Protein AF-A0A6I5C0P7-F1 (afdb_monomer_lite)

pLDDT: mean 91.92, std 10.4, range [47.66, 98.56]

Structure (mmCIF, N/CA/C/O backbone):
data_AF-A0A6I5C0P7-F1
#
_entry.id   AF-A0A6I5C0P7-F1
#
loop_
_atom_site.group_PDB
_atom_site.id
_atom_site.type_symbol
_atom_site.label_atom_id
_atom_site.label_alt_id
_atom_site.label_comp_id
_atom_site.label_asym_id
_atom_site.label_entity_id
_atom_site.label_seq_id
_atom_site.pdbx_PDB_ins_code
_atom_site.Cartn_x
_atom_site.Cartn_y
_atom_site.Cartn_z
_atom_site.occupancy
_atom_site.B_iso_or_equiv
_atom_site.auth_seq_id
_atom_site.auth_comp_id
_atom_site.auth_asym_id
_atom_site.auth_atom_id
_atom_site.pdbx_PDB_model_num
ATOM 1 N N . ALA A 1 1 ? 3.425 9.477 8.895 1.00 76.00 1 ALA A N 1
ATOM 2 C CA . ALA A 1 1 ? 2.881 8.515 9.868 1.00 76.00 1 ALA A CA 1
ATOM 3 C C . ALA A 1 1 ? 3.908 7.416 10.156 1.00 76.00 1 ALA A C 1
ATOM 5 O O . ALA A 1 1 ? 4.783 7.209 9.321 1.00 76.00 1 ALA A O 1
ATOM 6 N N . SER A 1 2 ? 3.847 6.725 11.288 1.00 91.31 2 SER A N 1
ATOM 7 C CA . SER A 1 2 ? 4.460 5.398 11.459 1.00 91.31 2 SER A CA 1
ATOM 8 C C . SER A 1 2 ? 3.627 4.328 10.733 1.00 91.31 2 SER A C 1
ATOM 10 O O . SER A 1 2 ? 2.540 4.616 10.224 1.00 91.31 2 SER A O 1
ATOM 12 N N . LEU A 1 3 ? 4.109 3.082 10.667 1.00 93.00 3 LEU A N 1
ATOM 13 C CA . LEU A 1 3 ? 3.315 1.972 10.116 1.00 93.00 3 LEU A CA 1
ATOM 14 C C . LEU A 1 3 ? 2.077 1.674 10.975 1.00 93.00 3 LEU A C 1
ATOM 16 O O . LEU A 1 3 ? 1.027 1.343 10.436 1.00 93.00 3 LEU A O 1
ATOM 20 N N . GLN A 1 4 ? 2.186 1.836 12.292 1.00 94.69 4 GLN A N 1
ATOM 21 C CA . GLN A 1 4 ? 1.091 1.645 13.242 1.00 94.69 4 GLN A CA 1
ATOM 22 C C . GLN A 1 4 ? 0.033 2.742 13.094 1.00 94.69 4 GLN A C 1
ATOM 24 O O . GLN A 1 4 ? -1.159 2.453 13.051 1.00 94.69 4 GLN A O 1
ATOM 29 N N . GLU A 1 5 ? 0.464 3.995 12.943 1.00 95.56 5 GLU A N 1
ATOM 30 C CA . GLU A 1 5 ? -0.444 5.106 12.646 1.00 95.56 5 GLU A CA 1
ATOM 31 C C . GLU A 1 5 ? -1.138 4.905 11.295 1.00 95.56 5 GLU A C 1
ATOM 33 O O . GLU A 1 5 ? -2.338 5.134 11.182 1.00 95.56 5 GLU A O 1
ATOM 38 N N . ALA A 1 6 ? -0.414 4.427 10.275 1.00 95.75 6 ALA A N 1
ATOM 39 C CA . ALA A 1 6 ? -1.030 4.073 9.003 1.00 95.75 6 ALA A CA 1
ATOM 40 C C . ALA A 1 6 ? -2.090 2.980 9.188 1.00 95.75 6 ALA A C 1
ATOM 42 O O . ALA A 1 6 ? -3.214 3.163 8.733 1.00 95.75 6 ALA A O 1
ATOM 43 N N . ALA A 1 7 ? -1.763 1.893 9.894 1.00 96.88 7 ALA A N 1
ATOM 44 C CA . ALA A 1 7 ? -2.685 0.794 10.177 1.00 96.88 7 ALA A CA 1
ATOM 45 C C . ALA A 1 7 ? -3.983 1.271 10.851 1.00 96.88 7 ALA A C 1
ATOM 47 O O . ALA A 1 7 ? -5.063 0.847 10.447 1.00 96.88 7 ALA A O 1
ATOM 48 N N . ALA A 1 8 ? -3.890 2.207 11.800 1.00 97.50 8 ALA A N 1
ATOM 49 C CA . ALA A 1 8 ? -5.050 2.776 12.487 1.00 97.50 8 ALA A CA 1
ATOM 50 C C . ALA A 1 8 ? -5.981 3.589 11.564 1.00 97.50 8 ALA A C 1
ATOM 52 O O . ALA A 1 8 ? -7.189 3.627 11.791 1.00 97.50 8 ALA A O 1
ATOM 53 N N . LEU A 1 9 ? -5.446 4.224 10.515 1.00 97.44 9 LEU A N 1
ATOM 54 C CA . LEU A 1 9 ? -6.231 5.031 9.571 1.00 97.44 9 LEU A CA 1
ATOM 55 C C . LEU A 1 9 ? -6.959 4.183 8.518 1.00 97.44 9 LEU A C 1
ATOM 57 O O . LEU A 1 9 ? -8.025 4.574 8.044 1.00 97.44 9 LEU A O 1
ATOM 61 N N . LEU A 1 10 ? -6.394 3.034 8.131 1.00 97.69 10 LEU A N 1
ATOM 62 C CA . LEU A 1 10 ? -6.866 2.255 6.978 1.00 97.69 10 LEU A CA 1
ATOM 63 C C . LEU A 1 10 ? -8.353 1.865 7.019 1.00 97.69 10 LEU A C 1
ATOM 65 O O . LEU A 1 10 ? -8.998 2.020 5.980 1.00 97.69 10 LEU A O 1
ATOM 69 N N . PRO A 1 11 ? -8.938 1.422 8.154 1.00 97.12 11 PRO A N 1
ATOM 70 C CA . PRO A 1 11 ? -10.350 1.034 8.191 1.00 97.12 11 PRO A CA 1
ATOM 71 C C . PRO A 1 11 ? -11.327 2.153 7.809 1.00 97.12 11 PRO A C 1
ATOM 73 O O . PRO A 1 11 ? -12.424 1.860 7.337 1.00 97.12 11 PRO A O 1
ATOM 76 N N . ALA A 1 12 ? -10.937 3.419 7.995 1.00 97.62 12 ALA A N 1
ATOM 77 C CA . ALA A 1 12 ? -11.732 4.583 7.605 1.00 97.62 12 ALA A CA 1
ATOM 78 C C . ALA A 1 12 ? -11.505 5.013 6.143 1.00 97.62 12 ALA A C 1
ATOM 80 O O . ALA A 1 12 ? -12.316 5.755 5.597 1.00 97.62 12 ALA A O 1
ATOM 81 N N . LEU A 1 13 ? -10.415 4.566 5.509 1.00 97.25 13 LEU A N 1
ATOM 82 C CA . LEU A 1 13 ? -10.021 4.989 4.161 1.00 97.25 13 LEU A CA 1
ATOM 83 C C . LEU A 1 13 ? -10.474 4.023 3.064 1.00 97.25 13 LEU A C 1
ATOM 85 O O . LEU A 1 13 ? -10.619 4.437 1.919 1.00 97.25 13 LEU A O 1
ATOM 89 N N . GLY A 1 14 ? -10.686 2.746 3.384 1.00 96.88 14 GLY A N 1
ATOM 90 C CA . GLY A 1 14 ? -11.119 1.768 2.393 1.00 96.88 14 GLY A CA 1
ATOM 91 C C . GLY A 1 14 ? -10.996 0.326 2.861 1.00 96.88 14 GLY A C 1
ATOM 92 O O . GLY A 1 14 ? -10.751 0.045 4.033 1.00 96.88 14 GLY A O 1
ATOM 93 N N . ARG A 1 15 ? -11.183 -0.612 1.929 1.00 98.06 15 ARG A N 1
ATOM 94 C CA . ARG A 1 15 ? -11.115 -2.059 2.185 1.00 98.06 15 ARG A CA 1
ATOM 95 C C . ARG A 1 15 ? -9.960 -2.738 1.459 1.00 98.06 15 ARG A C 1
ATOM 97 O O . ARG A 1 15 ? -9.555 -3.821 1.877 1.00 98.06 15 ARG A O 1
ATOM 104 N N . ARG A 1 16 ? -9.441 -2.134 0.388 1.00 98.50 16 ARG A N 1
ATOM 105 C CA . ARG A 1 16 ? -8.422 -2.705 -0.502 1.00 98.50 16 ARG A CA 1
ATOM 106 C C . ARG A 1 16 ? -7.189 -1.811 -0.515 1.00 98.50 16 ARG A C 1
ATOM 108 O O . ARG A 1 16 ? -7.170 -0.749 -1.134 1.00 98.50 16 ARG A O 1
ATOM 115 N N . VAL A 1 17 ? -6.162 -2.246 0.199 1.00 98.44 17 VAL A N 1
ATOM 116 C CA . VAL A 1 17 ? -4.978 -1.449 0.522 1.00 98.44 17 VAL A CA 1
ATOM 117 C C . VAL A 1 17 ? -3.820 -1.862 -0.373 1.00 98.44 17 VAL A C 1
ATOM 119 O O . VAL A 1 17 ? -3.492 -3.043 -0.440 1.00 98.44 17 VAL A O 1
ATOM 122 N N . PHE A 1 18 ? -3.152 -0.909 -1.018 1.00 97.94 18 PHE A N 1
ATOM 123 C CA . PHE A 1 18 ? -1.902 -1.169 -1.730 1.00 97.94 18 PHE A CA 1
ATOM 124 C C . PHE A 1 18 ? -0.697 -0.739 -0.893 1.00 97.94 18 PHE A C 1
ATOM 126 O O . PHE A 1 18 ? -0.454 0.454 -0.708 1.00 97.94 18 PHE A O 1
ATOM 133 N N . LEU A 1 19 ? 0.074 -1.708 -0.398 1.00 96.06 19 LEU A N 1
ATOM 134 C CA . LEU A 1 19 ? 1.306 -1.477 0.352 1.00 96.06 19 LEU A CA 1
ATOM 135 C C . LEU A 1 19 ? 2.505 -1.486 -0.598 1.00 96.06 19 LEU A C 1
ATOM 137 O O . LEU A 1 19 ? 2.891 -2.523 -1.141 1.00 96.06 19 LEU A O 1
ATOM 141 N N . THR A 1 20 ? 3.150 -0.330 -0.748 1.00 93.31 20 THR A N 1
ATOM 142 C CA . THR A 1 20 ? 4.398 -0.185 -1.517 1.00 93.31 20 THR A CA 1
ATOM 143 C C . THR A 1 20 ? 5.611 -0.007 -0.604 1.00 93.31 20 THR A C 1
ATOM 145 O O . THR A 1 20 ? 6.603 0.614 -0.985 1.00 93.31 20 THR A O 1
ATOM 148 N N . THR A 1 21 ? 5.519 -0.485 0.637 1.00 87.50 21 THR A N 1
ATOM 149 C CA . THR A 1 21 ? 6.542 -0.334 1.682 1.00 87.50 21 THR A CA 1
ATOM 150 C C . THR A 1 21 ? 7.614 -1.434 1.651 1.00 87.50 21 THR A C 1
ATOM 152 O O . THR A 1 21 ? 8.577 -1.357 2.425 1.00 87.50 21 THR A O 1
ATOM 155 N N . GLY A 1 22 ? 7.470 -2.421 0.754 1.00 84.88 22 GLY A N 1
ATOM 156 C CA . GLY A 1 22 ? 8.295 -3.630 0.662 1.00 84.88 22 GLY A CA 1
ATOM 157 C C . GLY A 1 22 ? 7.907 -4.699 1.692 1.00 84.88 22 GLY A C 1
ATOM 158 O O . GLY A 1 22 ? 6.910 -4.551 2.395 1.00 84.88 22 GLY A O 1
ATOM 159 N N . ARG A 1 23 ? 8.725 -5.755 1.810 1.00 84.12 23 ARG A N 1
ATOM 160 C CA . ARG A 1 23 ? 8.491 -6.894 2.726 1.00 84.12 23 ARG A CA 1
ATOM 161 C C . ARG A 1 23 ? 8.483 -6.554 4.220 1.00 84.12 23 ARG A C 1
ATOM 163 O O . ARG A 1 23 ? 7.903 -7.285 5.011 1.00 84.12 23 ARG A O 1
ATOM 170 N N . LEU A 1 24 ? 9.164 -5.483 4.629 1.00 86.06 24 LEU A N 1
ATOM 171 C CA . LEU A 1 24 ? 9.347 -5.162 6.046 1.00 86.06 24 LEU A CA 1
ATOM 172 C C . LEU A 1 24 ? 8.158 -4.384 6.611 1.00 86.06 24 LEU A C 1
ATOM 174 O O . LEU A 1 24 ? 7.693 -3.421 5.997 1.00 86.06 24 LEU A O 1
ATOM 178 N N . GLY A 1 25 ? 7.761 -4.741 7.835 1.00 88.69 25 GLY A N 1
ATOM 179 C CA . GLY A 1 25 ? 6.754 -4.014 8.608 1.00 88.69 25 GLY A CA 1
ATOM 180 C C . GLY A 1 25 ? 5.308 -4.456 8.373 1.00 88.69 25 GLY A C 1
ATOM 181 O O . GLY A 1 25 ? 4.397 -3.800 8.871 1.00 88.69 25 GLY A O 1
ATOM 182 N N . LEU A 1 26 ? 5.082 -5.567 7.660 1.00 94.69 26 LEU A N 1
ATOM 183 C CA . LEU A 1 26 ? 3.737 -6.110 7.427 1.00 94.69 26 LEU A CA 1
ATOM 184 C C . LEU A 1 26 ? 3.026 -6.551 8.713 1.00 94.69 26 LEU A C 1
ATOM 186 O O . LEU A 1 26 ? 1.801 -6.490 8.779 1.00 94.69 26 LEU A O 1
ATOM 190 N N . ALA A 1 27 ? 3.790 -6.892 9.754 1.00 96.00 27 ALA A N 1
ATOM 191 C CA . ALA A 1 27 ? 3.285 -7.199 11.090 1.00 96.00 27 ALA A CA 1
ATOM 192 C C . ALA A 1 27 ? 2.351 -6.107 11.641 1.00 96.00 27 ALA A C 1
ATOM 194 O O . ALA A 1 27 ? 1.365 -6.413 12.308 1.00 96.00 27 ALA A O 1
ATOM 195 N N . ALA A 1 28 ? 2.611 -4.835 11.311 1.00 96.38 28 ALA A N 1
ATOM 196 C CA . ALA A 1 28 ? 1.780 -3.712 11.741 1.00 96.38 28 ALA A CA 1
ATOM 197 C C . ALA A 1 28 ? 0.347 -3.776 11.190 1.00 96.38 28 ALA A C 1
ATOM 199 O O . ALA A 1 28 ? -0.542 -3.159 11.762 1.00 96.38 28 ALA A O 1
ATOM 200 N N . PHE A 1 29 ? 0.111 -4.526 10.113 1.00 97.06 29 PHE A N 1
ATOM 201 C CA . PHE A 1 29 ? -1.196 -4.673 9.472 1.00 97.06 29 PHE A CA 1
ATOM 202 C C . PHE A 1 29 ? -1.820 -6.055 9.706 1.00 97.06 29 PHE A C 1
ATOM 204 O O . PHE A 1 29 ? -2.956 -6.282 9.301 1.00 97.06 29 PHE A O 1
ATOM 211 N N . ALA A 1 30 ? -1.101 -6.983 10.351 1.00 96.94 30 ALA A N 1
ATOM 212 C CA . ALA A 1 30 ? -1.504 -8.386 10.463 1.00 96.94 30 ALA A CA 1
ATOM 213 C C . ALA A 1 30 ? -2.830 -8.600 11.215 1.00 96.94 30 ALA A C 1
ATOM 215 O O . ALA A 1 30 ? -3.513 -9.581 10.968 1.00 96.94 30 ALA A O 1
ATOM 216 N N . HIS A 1 31 ? -3.202 -7.663 12.089 1.00 97.31 31 HIS A N 1
ATOM 217 C CA . HIS A 1 31 ? -4.434 -7.692 12.881 1.00 97.31 31 HIS A CA 1
ATOM 218 C C . HIS A 1 31 ? -5.665 -7.115 12.149 1.00 97.31 31 HIS A C 1
ATOM 220 O O . HIS A 1 31 ? -6.751 -7.050 12.720 1.00 97.31 31 HIS A O 1
ATOM 226 N N . LEU A 1 32 ? -5.514 -6.630 10.910 1.00 97.69 32 LEU A N 1
ATOM 227 C CA . LEU A 1 32 ? -6.577 -5.961 10.151 1.00 97.69 32 LEU A CA 1
ATOM 228 C C . LEU A 1 32 ? -7.342 -6.948 9.253 1.00 97.69 32 LEU A C 1
ATOM 230 O O . LEU A 1 32 ? -7.376 -6.798 8.031 1.00 97.69 32 LEU A O 1
ATOM 234 N N . ASP A 1 33 ? -8.003 -7.935 9.858 1.00 96.25 33 ASP A N 1
ATOM 235 C CA . ASP A 1 33 ? -8.675 -9.046 9.149 1.00 96.25 33 ASP A CA 1
ATOM 236 C C . ASP A 1 33 ? -9.834 -8.609 8.231 1.00 96.25 33 ASP A C 1
ATOM 238 O O . ASP A 1 33 ? -10.223 -9.304 7.285 1.00 96.25 33 ASP A O 1
ATOM 242 N N . GLY A 1 34 ? -10.392 -7.422 8.487 1.00 96.75 34 GLY A N 1
ATOM 243 C CA . GLY A 1 34 ? -11.454 -6.818 7.682 1.00 96.75 34 GLY A CA 1
ATOM 244 C C . GLY A 1 34 ? -10.979 -6.157 6.383 1.00 96.75 34 GLY A C 1
ATOM 245 O O . GLY A 1 34 ? -11.824 -5.685 5.614 1.00 96.75 34 GLY A O 1
ATOM 246 N N . LEU A 1 35 ? -9.666 -6.093 6.147 1.00 98.44 35 LEU A N 1
ATOM 247 C CA . LEU A 1 35 ? -9.054 -5.462 4.979 1.00 98.44 35 LEU A CA 1
ATOM 248 C C . LEU A 1 35 ? -8.374 -6.504 4.088 1.00 98.44 35 LEU A C 1
ATOM 250 O O . LEU A 1 35 ? -7.983 -7.579 4.536 1.00 98.44 35 LEU A O 1
ATOM 254 N N . TRP A 1 36 ? -8.241 -6.178 2.807 1.00 98.56 36 TRP A N 1
ATOM 255 C CA . TRP A 1 36 ? -7.460 -6.948 1.847 1.00 98.56 36 TRP A CA 1
ATOM 256 C C . TRP A 1 36 ? -6.264 -6.123 1.376 1.00 98.56 36 TRP A C 1
ATOM 258 O O . TRP A 1 36 ? -6.405 -4.929 1.100 1.00 98.56 36 TRP A O 1
ATOM 268 N N . PHE A 1 37 ? -5.103 -6.759 1.254 1.00 98.50 37 PHE A N 1
ATOM 269 C CA . PHE A 1 37 ? -3.845 -6.084 0.955 1.00 98.50 37 PHE A CA 1
ATOM 270 C C . PHE A 1 37 ? -3.234 -6.574 -0.357 1.00 98.50 37 PHE A C 1
ATOM 272 O O . PHE A 1 37 ? -3.011 -7.763 -0.547 1.00 98.50 37 PHE A O 1
ATOM 279 N N . LEU A 1 38 ? -2.877 -5.648 -1.239 1.00 98.19 38 LEU A N 1
ATOM 280 C CA . LEU A 1 38 ? -1.898 -5.896 -2.288 1.00 98.19 38 LEU A CA 1
ATOM 281 C C . LEU A 1 38 ? -0.533 -5.469 -1.755 1.00 98.19 38 LEU A C 1
ATOM 283 O O . LEU A 1 38 ? -0.328 -4.294 -1.449 1.00 98.19 38 LEU A O 1
ATOM 287 N N . VAL A 1 39 ? 0.406 -6.399 -1.646 1.00 97.25 39 VAL A N 1
ATOM 288 C CA . VAL A 1 39 ? 1.760 -6.120 -1.159 1.00 97.25 39 VAL A CA 1
ATOM 289 C C . VAL A 1 39 ? 2.722 -6.194 -2.325 1.00 97.25 39 VAL A C 1
ATOM 291 O O . VAL A 1 39 ? 2.958 -7.272 -2.862 1.00 97.25 39 VAL A O 1
ATOM 294 N N . ARG A 1 40 ? 3.324 -5.065 -2.703 1.00 95.62 40 ARG A N 1
ATOM 295 C CA . ARG A 1 40 ? 4.434 -5.084 -3.659 1.00 95.62 40 ARG A CA 1
ATOM 296 C C . ARG A 1 40 ? 5.760 -5.200 -2.927 1.00 95.62 40 ARG A C 1
ATOM 298 O O . ARG A 1 40 ? 6.103 -4.344 -2.106 1.00 95.62 40 ARG A O 1
ATOM 305 N N . SER A 1 41 ? 6.518 -6.234 -3.263 1.00 93.62 41 SER A N 1
ATOM 306 C CA . SER A 1 41 ? 7.825 -6.507 -2.678 1.00 93.62 41 SER A CA 1
ATOM 307 C C . SER A 1 41 ? 8.772 -7.110 -3.710 1.00 93.62 41 SER A C 1
ATOM 309 O O . SER A 1 41 ? 8.335 -7.704 -4.682 1.00 93.62 41 SER A O 1
ATOM 311 N N . VAL A 1 42 ? 10.076 -6.961 -3.492 1.00 91.94 42 VAL A N 1
ATOM 312 C CA . VAL A 1 42 ? 11.103 -7.600 -4.327 1.00 91.94 42 VAL A CA 1
ATOM 313 C C . VAL A 1 42 ? 11.249 -9.079 -3.967 1.00 91.94 42 VAL A C 1
ATOM 315 O O . VAL A 1 42 ? 11.334 -9.919 -4.854 1.00 91.94 42 VAL A O 1
ATOM 318 N N . ASP A 1 43 ? 11.230 -9.380 -2.668 1.00 92.44 43 ASP A N 1
ATOM 319 C CA . ASP A 1 43 ? 11.294 -10.739 -2.125 1.00 92.44 43 ASP A 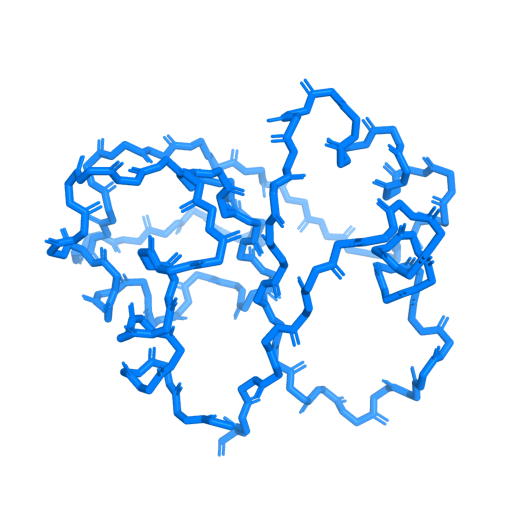CA 1
ATOM 320 C C . ASP A 1 43 ? 9.984 -11.061 -1.402 1.00 92.44 43 ASP A C 1
ATOM 322 O O . ASP A 1 43 ? 9.306 -10.149 -0.904 1.00 92.44 43 ASP A O 1
ATOM 326 N N . ALA A 1 44 ? 9.647 -12.348 -1.312 1.00 92.81 44 ALA A N 1
ATOM 327 C CA . ALA A 1 44 ? 8.473 -12.799 -0.575 1.00 92.81 44 ALA A CA 1
ATOM 328 C C . ALA A 1 44 ? 8.549 -12.344 0.898 1.00 92.81 44 ALA A C 1
ATOM 330 O O . ALA A 1 44 ? 9.616 -12.428 1.511 1.00 92.81 44 ALA A O 1
ATOM 331 N N . PRO A 1 45 ? 7.454 -11.814 1.470 1.00 93.88 45 PRO A N 1
ATOM 332 C CA . PRO A 1 45 ? 7.423 -11.469 2.881 1.00 93.88 45 PRO A CA 1
ATOM 333 C C . PRO A 1 45 ? 7.317 -12.710 3.766 1.00 93.88 45 PRO A C 1
ATOM 335 O O . PRO A 1 45 ? 6.697 -13.705 3.395 1.00 93.88 45 PRO A O 1
ATOM 338 N N . GLU A 1 46 ? 7.852 -12.599 4.975 1.00 93.00 46 GLU A N 1
ATOM 339 C CA . GLU A 1 46 ? 7.702 -13.602 6.026 1.00 93.00 46 GLU A CA 1
ATOM 340 C C . GLU A 1 46 ? 6.624 -13.170 7.032 1.00 93.00 46 GLU A C 1
ATOM 342 O O . GLU A 1 46 ? 6.403 -11.966 7.220 1.00 93.00 46 GLU A O 1
ATOM 347 N N . PRO A 1 47 ? 5.918 -14.124 7.664 1.00 93.06 47 PRO A N 1
ATOM 348 C CA . PRO A 1 47 ? 4.937 -13.810 8.693 1.00 93.06 47 PRO A CA 1
ATOM 349 C C . PRO A 1 47 ? 5.590 -13.160 9.933 1.00 93.06 47 PRO A C 1
ATOM 351 O O . PRO A 1 47 ? 6.764 -13.403 10.213 1.00 93.06 47 PRO A O 1
ATOM 354 N N . PRO A 1 48 ? 4.832 -12.375 10.723 1.00 95.06 48 PRO A N 1
ATOM 355 C CA . PRO A 1 48 ? 3.397 -12.133 10.578 1.00 95.06 48 PRO A CA 1
ATOM 356 C C . PRO A 1 48 ? 3.068 -11.064 9.521 1.00 95.06 48 PRO A C 1
ATOM 358 O O . PRO A 1 48 ? 3.695 -10.007 9.444 1.00 95.06 48 PRO A O 1
ATOM 361 N N . TYR A 1 49 ? 2.028 -11.337 8.735 1.00 95.81 49 TYR A N 1
ATOM 362 C CA . TYR A 1 49 ? 1.463 -10.464 7.703 1.00 95.81 49 TYR A CA 1
ATOM 363 C C . TYR A 1 49 ? -0.076 -10.584 7.703 1.00 95.81 49 TYR A C 1
ATOM 365 O O . TYR A 1 49 ? -0.602 -11.491 8.351 1.00 95.81 49 TYR A O 1
ATOM 373 N N . PRO A 1 50 ? -0.820 -9.705 7.005 1.00 96.56 50 PRO A N 1
ATOM 374 C CA . PRO A 1 50 ? -2.280 -9.799 6.924 1.00 96.56 50 PRO A CA 1
ATOM 375 C C . PRO A 1 50 ? -2.779 -11.135 6.366 1.00 96.56 50 PRO A C 1
ATOM 377 O O . PRO A 1 50 ? -2.270 -11.618 5.357 1.00 96.56 50 PRO A O 1
ATOM 380 N N . ALA A 1 51 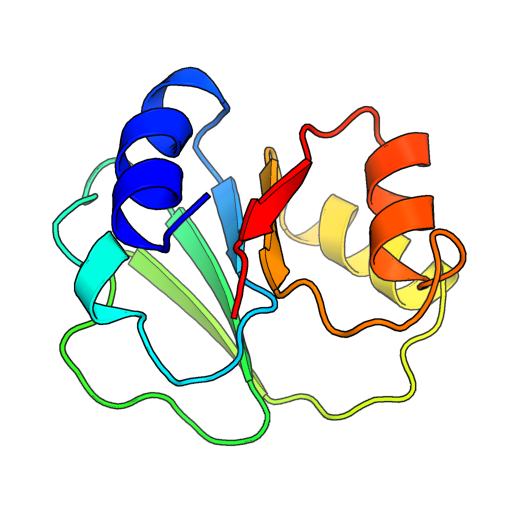? -3.837 -11.690 6.962 1.00 95.94 51 ALA A N 1
ATOM 381 C CA . ALA A 1 51 ? -4.426 -12.960 6.526 1.00 95.94 51 ALA A CA 1
ATOM 382 C C . ALA A 1 51 ? -4.998 -12.914 5.094 1.00 95.94 51 ALA A C 1
ATOM 384 O O . ALA A 1 51 ? -5.083 -13.935 4.413 1.00 95.94 51 ALA A O 1
ATOM 385 N N . ARG A 1 52 ? -5.401 -11.726 4.629 1.00 97.81 52 ARG A N 1
ATOM 386 C CA . ARG A 1 52 ? -5.999 -11.500 3.309 1.00 97.81 52 ARG A CA 1
ATOM 387 C C . ARG A 1 52 ? -5.089 -10.615 2.472 1.00 97.81 52 ARG A C 1
ATOM 389 O O . ARG A 1 52 ? -5.234 -9.393 2.478 1.00 97.81 52 ARG A O 1
ATOM 396 N N . MET A 1 53 ? -4.168 -11.226 1.738 1.00 97.50 53 MET A N 1
ATOM 397 C CA . MET A 1 53 ? -3.263 -10.483 0.871 1.00 97.50 53 MET A CA 1
ATOM 398 C C . MET A 1 53 ? -2.908 -11.227 -0.411 1.00 97.50 53 MET A C 1
ATOM 400 O O . MET A 1 53 ? -2.843 -12.452 -0.413 1.00 97.50 53 MET A O 1
ATOM 404 N N . ASP A 1 54 ? -2.588 -10.458 -1.448 1.00 97.69 54 ASP A N 1
ATOM 405 C CA . ASP A 1 54 ? -1.829 -10.928 -2.604 1.00 97.69 54 ASP A CA 1
ATOM 406 C C . ASP A 1 54 ? -0.450 -10.264 -2.598 1.00 97.69 54 ASP A C 1
ATOM 408 O O . ASP A 1 54 ? -0.315 -9.072 -2.295 1.00 97.69 54 ASP A O 1
ATOM 412 N N . VAL A 1 55 ? 0.579 -11.022 -2.977 1.00 96.88 55 VAL A N 1
ATOM 413 C CA . VAL A 1 55 ? 1.946 -10.511 -3.117 1.00 96.88 55 VAL A CA 1
ATOM 414 C C . VAL A 1 55 ? 2.267 -10.318 -4.593 1.00 96.88 55 VAL A C 1
ATOM 416 O O . VAL A 1 55 ? 2.245 -11.261 -5.381 1.00 96.88 55 VAL A O 1
ATOM 419 N N . LEU A 1 56 ? 2.612 -9.087 -4.956 1.00 96.56 56 LEU A N 1
ATOM 420 C CA . LEU A 1 56 ? 3.209 -8.744 -6.237 1.00 96.56 56 LEU A CA 1
ATOM 421 C C . LEU A 1 56 ? 4.732 -8.724 -6.073 1.00 96.56 56 LEU A C 1
ATOM 423 O O . LEU A 1 56 ? 5.285 -7.774 -5.511 1.00 96.56 56 LEU A O 1
ATOM 427 N N . LEU A 1 57 ? 5.391 -9.782 -6.552 1.00 96.06 57 LEU A N 1
ATOM 428 C CA . LEU A 1 57 ? 6.848 -9.847 -6.630 1.00 96.06 57 LEU A CA 1
ATOM 429 C C . LEU A 1 57 ? 7.325 -9.035 -7.830 1.00 96.06 57 LEU A C 1
ATOM 431 O O . LEU A 1 57 ? 7.170 -9.462 -8.971 1.00 96.06 57 LEU A O 1
ATOM 435 N N . ASP A 1 58 ? 7.844 -7.840 -7.569 1.00 91.94 58 ASP A N 1
ATOM 436 C CA . ASP A 1 58 ? 8.174 -6.885 -8.619 1.00 91.94 58 ASP A CA 1
ATOM 437 C C . ASP A 1 58 ? 9.271 -5.910 -8.172 1.00 91.94 58 ASP A C 1
ATOM 439 O O . ASP A 1 58 ? 9.386 -5.539 -6.995 1.00 91.94 58 ASP A O 1
ATOM 443 N N . ARG A 1 59 ? 10.088 -5.476 -9.130 1.00 89.38 59 ARG A N 1
ATOM 444 C CA . ARG A 1 59 ? 11.191 -4.536 -8.931 1.00 89.38 59 ARG A CA 1
ATOM 445 C C . ARG A 1 59 ? 11.118 -3.462 -10.006 1.00 89.38 59 ARG A C 1
ATOM 447 O O . ARG A 1 59 ? 11.055 -3.759 -11.189 1.00 89.38 59 ARG A O 1
ATOM 454 N N . GLY A 1 60 ? 11.175 -2.205 -9.569 1.00 86.62 60 GLY A N 1
ATOM 455 C CA . GLY A 1 60 ? 11.137 -1.062 -10.472 1.00 86.62 60 GLY A CA 1
ATOM 456 C C . GLY A 1 60 ? 12.348 -0.974 -11.419 1.00 86.62 60 GLY A C 1
ATOM 457 O O . GLY A 1 60 ? 13.307 -1.737 -11.283 1.00 86.62 60 GLY A O 1
ATOM 458 N N . PRO A 1 61 ? 12.344 0.012 -12.332 1.00 89.25 61 PRO A N 1
ATOM 459 C CA . PRO A 1 61 ? 11.457 1.178 -12.331 1.00 89.25 61 PRO A CA 1
ATOM 460 C C . PRO A 1 61 ? 10.018 0.848 -12.751 1.00 89.25 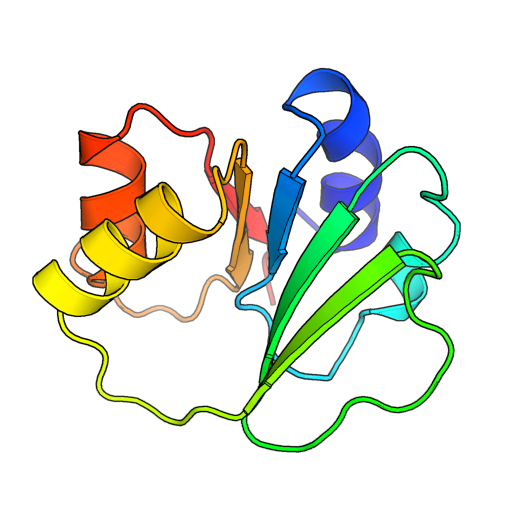61 PRO A C 1
ATOM 462 O O . PRO A 1 61 ? 9.787 0.044 -13.644 1.00 89.25 61 PRO A O 1
ATOM 465 N N . PHE A 1 62 ? 9.043 1.490 -12.106 1.00 90.69 62 PHE A N 1
ATOM 466 C CA . PHE A 1 62 ? 7.623 1.342 -12.443 1.00 90.69 62 PHE A CA 1
ATOM 467 C C . PHE A 1 62 ? 7.188 2.454 -13.394 1.00 90.69 62 PHE A C 1
ATOM 469 O O . PHE A 1 62 ? 7.669 3.580 -13.280 1.00 90.69 62 PHE A O 1
ATOM 476 N N . THR A 1 63 ? 6.264 2.166 -14.307 1.00 93.31 63 THR A N 1
ATOM 477 C CA . THR A 1 63 ? 5.705 3.164 -15.231 1.00 93.31 63 THR A CA 1
ATOM 478 C C . THR A 1 63 ? 4.367 3.689 -14.717 1.00 93.31 63 THR A C 1
ATOM 480 O O . THR A 1 63 ? 3.655 3.003 -13.987 1.00 93.31 63 THR A O 1
ATOM 483 N N . LEU A 1 64 ? 3.987 4.910 -15.107 1.00 94.62 64 LEU A N 1
ATOM 484 C CA . LEU A 1 64 ? 2.696 5.491 -14.713 1.00 94.62 64 LEU A CA 1
ATOM 485 C C . LEU A 1 64 ? 1.515 4.664 -15.236 1.00 94.62 64 LEU A C 1
ATOM 487 O O . LEU A 1 64 ? 0.556 4.420 -14.509 1.00 94.62 64 LEU A O 1
ATOM 491 N N . GLU A 1 65 ? 1.595 4.200 -16.481 1.00 96.38 65 GLU A N 1
ATOM 492 C CA . GLU A 1 65 ? 0.574 3.331 -17.068 1.00 96.38 65 GLU A CA 1
ATOM 493 C C . GLU A 1 65 ? 0.444 2.003 -16.311 1.00 96.38 65 GLU A C 1
ATOM 495 O O . GLU A 1 65 ? -0.674 1.584 -16.005 1.00 96.38 65 GLU A O 1
ATOM 500 N N . GLY A 1 66 ? 1.574 1.393 -15.934 1.00 96.00 66 GLY A N 1
ATOM 501 C CA . GLY A 1 66 ? 1.597 0.180 -15.120 1.00 96.00 66 GLY A CA 1
ATOM 502 C C . GLY A 1 66 ? 0.916 0.384 -13.768 1.00 96.00 66 GLY A C 1
ATOM 503 O O . GLY A 1 66 ? 0.049 -0.405 -13.394 1.00 96.00 66 GLY A O 1
ATOM 504 N N . GLU A 1 67 ? 1.218 1.486 -13.073 1.00 96.75 67 GLU A N 1
ATOM 505 C CA . GLU A 1 67 ? 0.567 1.810 -11.798 1.00 96.75 67 GLU A CA 1
ATOM 506 C C . GLU A 1 67 ? -0.944 2.027 -11.969 1.00 96.75 67 GLU A C 1
ATOM 508 O O . GLU A 1 67 ? -1.728 1.468 -11.206 1.00 96.75 67 GLU A O 1
ATOM 513 N N . ARG A 1 68 ? -1.386 2.767 -12.996 1.00 97.56 68 ARG A N 1
ATOM 514 C CA . ARG A 1 68 ? -2.822 2.956 -13.289 1.00 97.56 68 ARG A CA 1
ATOM 515 C C . ARG A 1 68 ? -3.532 1.623 -13.514 1.00 97.56 68 ARG A C 1
ATOM 517 O O . ARG A 1 68 ? -4.614 1.390 -12.970 1.00 97.56 68 ARG A O 1
ATOM 524 N N . ALA A 1 69 ? -2.934 0.757 -14.331 1.00 97.31 69 ALA A N 1
ATOM 525 C CA . ALA A 1 69 ? -3.484 -0.558 -14.626 1.00 97.31 69 ALA A CA 1
ATOM 526 C C . ALA A 1 69 ? -3.573 -1.415 -13.358 1.00 97.31 69 ALA A C 1
ATOM 528 O O . ALA A 1 69 ? -4.603 -2.054 -13.133 1.00 97.31 69 ALA A O 1
ATOM 529 N N . LEU A 1 70 ? -2.544 -1.377 -12.509 1.00 97.06 70 LEU A N 1
ATOM 530 C CA . LEU A 1 70 ? -2.501 -2.101 -11.243 1.00 97.06 70 LEU A CA 1
ATOM 531 C C . LEU A 1 70 ? -3.599 -1.630 -10.279 1.00 97.06 70 LEU A C 1
ATOM 533 O O . LEU A 1 70 ? -4.393 -2.450 -9.812 1.00 97.06 70 LEU A O 1
ATOM 537 N N . LEU A 1 71 ? -3.685 -0.318 -10.026 1.00 98.12 71 LEU A N 1
ATOM 538 C CA . LEU A 1 71 ? -4.684 0.268 -9.127 1.00 98.12 71 LEU A CA 1
ATOM 539 C C . LEU A 1 71 ? -6.106 -0.105 -9.568 1.00 98.12 71 LEU A C 1
ATOM 541 O O . LEU A 1 71 ? -6.912 -0.552 -8.751 1.00 98.12 71 LEU A O 1
ATOM 545 N N . ARG A 1 72 ? -6.391 -0.010 -10.874 1.00 97.81 72 ARG A N 1
ATOM 546 C CA . ARG A 1 72 ? -7.692 -0.377 -11.450 1.00 97.81 72 ARG A CA 1
ATOM 547 C C . ARG A 1 72 ? -7.971 -1.876 -11.349 1.00 97.81 72 ARG A C 1
ATOM 549 O O . ARG A 1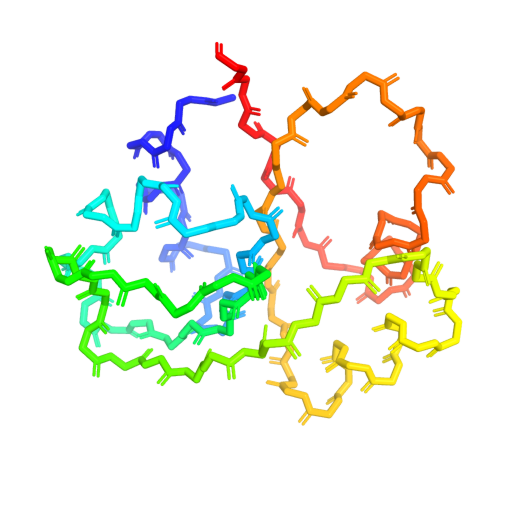 72 ? -9.051 -2.262 -10.905 1.00 97.81 72 ARG A O 1
ATOM 556 N N . ARG A 1 73 ? -7.019 -2.726 -11.752 1.00 97.88 73 ARG A N 1
ATOM 557 C CA . ARG A 1 73 ? -7.168 -4.193 -11.754 1.00 97.88 73 ARG A CA 1
ATOM 558 C C . ARG A 1 73 ? -7.505 -4.720 -10.364 1.00 97.88 73 ARG A C 1
ATOM 560 O O . ARG A 1 73 ? -8.384 -5.567 -10.231 1.00 97.88 73 ARG A O 1
ATOM 567 N N . HIS A 1 74 ? -6.822 -4.210 -9.343 1.00 98.06 74 HIS A N 1
ATOM 568 C CA . HIS A 1 74 ? -7.007 -4.659 -7.966 1.00 98.06 74 HIS A CA 1
ATOM 569 C C . HIS A 1 74 ? -8.072 -3.870 -7.199 1.00 98.06 74 HIS A C 1
ATOM 571 O O . HIS A 1 74 ? -8.343 -4.227 -6.051 1.00 98.06 74 HIS A O 1
ATOM 577 N N . ARG A 1 75 ? -8.704 -2.866 -7.832 1.00 98.00 75 ARG A N 1
ATOM 578 C CA . ARG A 1 75 ? -9.704 -1.971 -7.226 1.00 98.00 75 ARG A CA 1
ATOM 579 C C . ARG A 1 75 ? -9.182 -1.382 -5.915 1.00 98.00 75 ARG A C 1
ATOM 581 O O . ARG A 1 75 ? -9.770 -1.593 -4.865 1.00 98.00 75 ARG A O 1
ATOM 588 N N . VAL A 1 76 ? -7.997 -0.783 -5.966 1.00 98.50 76 VAL A N 1
ATOM 589 C CA . VAL A 1 76 ? -7.343 -0.226 -4.777 1.00 98.50 76 VAL A CA 1
ATOM 590 C C . VAL A 1 76 ? -8.136 0.980 -4.279 1.00 98.50 76 VAL A C 1
ATOM 592 O O . VAL A 1 76 ? -8.464 1.853 -5.074 1.00 98.50 76 VAL A O 1
ATOM 595 N N . ASP A 1 77 ? -8.384 1.030 -2.971 1.00 98.44 77 ASP A N 1
ATOM 596 C CA . ASP A 1 77 ? -9.072 2.138 -2.300 1.00 98.44 77 ASP A CA 1
ATOM 597 C C . ASP A 1 77 ? -8.077 3.114 -1.655 1.00 98.44 77 ASP A C 1
ATOM 599 O O . ASP A 1 77 ? -8.355 4.299 -1.529 1.00 98.44 77 ASP A O 1
ATOM 603 N N . VAL A 1 78 ? -6.909 2.627 -1.224 1.00 98.25 78 VAL A N 1
ATOM 604 C CA . VAL A 1 78 ? -5.902 3.426 -0.509 1.00 98.25 78 VAL A CA 1
ATOM 605 C C . VAL A 1 78 ? -4.493 2.913 -0.789 1.00 98.25 78 VAL A C 1
ATOM 607 O O . VAL A 1 78 ? -4.255 1.704 -0.839 1.00 98.25 78 VAL A O 1
ATOM 610 N N . VAL A 1 79 ? -3.539 3.832 -0.947 1.00 97.12 79 VAL A N 1
ATOM 611 C CA . VAL A 1 79 ? -2.115 3.510 -1.134 1.00 97.12 79 VAL A CA 1
ATOM 612 C C . VAL A 1 79 ? -1.329 3.872 0.123 1.00 97.12 79 VAL A C 1
ATOM 614 O O . VAL A 1 79 ? -1.409 4.999 0.604 1.00 97.12 79 VAL A O 1
ATOM 617 N N . VAL A 1 80 ? -0.511 2.949 0.628 1.00 95.62 80 VAL A N 1
ATOM 618 C CA . VAL A 1 80 ? 0.463 3.214 1.696 1.00 95.62 80 VAL A CA 1
ATOM 619 C C . VAL A 1 80 ? 1.865 3.130 1.118 1.00 95.62 80 VAL A C 1
ATOM 621 O O . VAL A 1 80 ? 2.270 2.106 0.563 1.00 95.62 80 VAL A O 1
ATOM 624 N N . THR A 1 81 ? 2.638 4.198 1.278 1.00 92.25 81 THR A N 1
ATOM 625 C CA . THR A 1 81 ? 4.006 4.278 0.759 1.00 92.25 81 THR A CA 1
ATOM 626 C C . THR A 1 81 ? 4.960 4.824 1.802 1.00 92.25 81 THR A C 1
ATOM 628 O O . THR A 1 81 ? 4.603 5.695 2.588 1.00 92.25 81 THR A O 1
ATOM 631 N N . LYS A 1 82 ? 6.210 4.358 1.768 1.00 88.19 82 LYS A N 1
ATOM 632 C CA . LYS A 1 82 ? 7.306 5.008 2.491 1.00 88.19 82 LYS A CA 1
ATOM 633 C C . LYS A 1 82 ? 7.650 6.340 1.835 1.00 88.19 82 LYS A C 1
ATOM 635 O O . LYS A 1 82 ? 7.584 6.460 0.607 1.00 88.19 82 LYS A O 1
ATOM 640 N N . ASP A 1 83 ? 8.047 7.300 2.657 1.00 79.19 83 ASP A N 1
ATOM 641 C CA . ASP A 1 83 ? 8.719 8.515 2.219 1.00 79.19 83 ASP A CA 1
ATOM 642 C C . ASP A 1 83 ? 10.146 8.162 1.782 1.00 79.19 83 ASP A C 1
ATOM 644 O O . ASP A 1 83 ? 11.096 8.131 2.563 1.00 79.19 83 ASP A O 1
ATOM 648 N N . SER A 1 84 ? 10.276 7.758 0.522 1.00 65.69 84 SER A N 1
ATOM 649 C CA . SER A 1 84 ? 11.549 7.351 -0.072 1.00 65.69 84 SER A CA 1
ATOM 650 C C . SER A 1 84 ? 12.388 8.536 -0.573 1.00 65.69 84 SER A C 1
ATOM 652 O O . SER A 1 84 ? 13.365 8.304 -1.279 1.00 65.69 84 SER A O 1
ATOM 654 N N . GLY A 1 85 ? 12.002 9.788 -0.286 1.00 58.69 85 GLY A N 1
ATOM 655 C CA . GLY A 1 85 ? 12.701 11.001 -0.746 1.00 58.69 85 GLY A CA 1
ATOM 656 C C . GLY A 1 85 ? 12.640 11.259 -2.261 1.00 58.69 85 GLY A C 1
ATOM 657 O O . GLY A 1 85 ? 12.959 12.351 -2.720 1.00 58.69 85 GLY A O 1
ATOM 658 N N . GLY A 1 86 ? 12.194 10.281 -3.056 1.00 54.97 86 GLY A N 1
ATOM 659 C CA . GLY A 1 86 ? 11.831 10.464 -4.457 1.00 54.97 86 GLY A CA 1
ATOM 660 C C . GLY A 1 86 ? 10.550 11.286 -4.550 1.00 54.97 86 GLY A C 1
ATOM 661 O O . GLY A 1 86 ? 9.514 10.849 -4.052 1.00 54.97 86 GLY A O 1
ATOM 662 N N . ALA A 1 87 ? 10.666 12.470 -5.152 1.00 47.66 87 ALA A N 1
ATOM 663 C CA . ALA A 1 87 ? 9.671 13.534 -5.217 1.00 47.66 87 ALA A CA 1
ATOM 664 C C . ALA A 1 87 ? 8.238 13.086 -5.579 1.00 47.66 87 ALA A C 1
ATOM 666 O O . ALA A 1 87 ? 7.990 11.983 -6.073 1.00 47.66 87 ALA A O 1
ATOM 667 N N . ALA A 1 88 ? 7.294 14.021 -5.426 1.00 48.72 88 ALA A N 1
ATOM 668 C CA . ALA A 1 88 ? 5.880 13.953 -5.822 1.00 48.72 88 ALA 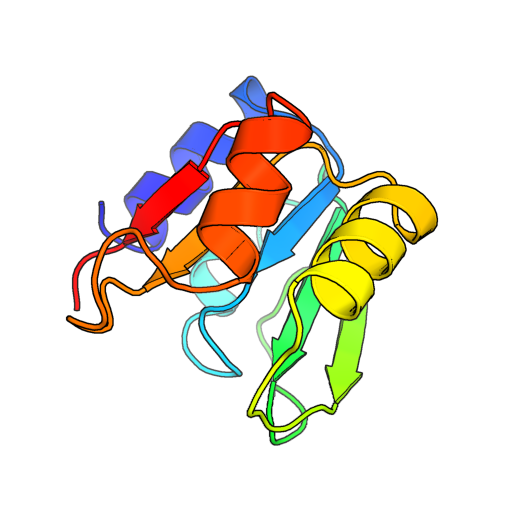A CA 1
ATOM 669 C C . ALA A 1 88 ? 5.601 13.517 -7.290 1.00 48.72 88 ALA A C 1
ATOM 671 O O . ALA A 1 88 ? 4.449 13.460 -7.714 1.00 48.72 88 ALA A O 1
ATOM 672 N N . THR A 1 89 ? 6.641 13.181 -8.056 1.00 54.97 89 THR A N 1
ATOM 673 C CA . THR A 1 89 ? 6.653 12.646 -9.420 1.00 54.97 89 THR A CA 1
ATOM 674 C C . THR A 1 89 ? 6.761 11.118 -9.495 1.00 54.97 89 THR A C 1
ATOM 676 O O . THR A 1 89 ? 6.755 10.570 -10.596 1.00 54.97 89 THR A O 1
ATOM 679 N N . ALA A 1 90 ? 6.831 10.391 -8.369 1.00 80.81 90 ALA A N 1
ATOM 680 C CA . ALA A 1 90 ? 6.829 8.929 -8.413 1.00 80.81 90 ALA A CA 1
ATOM 681 C C . ALA A 1 90 ? 5.554 8.414 -9.128 1.00 80.81 90 ALA A C 1
ATOM 683 O O . ALA A 1 90 ? 4.449 8.800 -8.731 1.00 80.81 90 ALA A O 1
ATOM 684 N N . PRO A 1 91 ? 5.666 7.514 -10.126 1.00 87.19 91 PRO A N 1
ATOM 685 C CA . PRO A 1 91 ? 4.533 7.022 -10.918 1.00 87.19 91 PRO A CA 1
ATOM 686 C C . PRO A 1 91 ? 3.321 6.571 -10.092 1.00 87.19 91 PRO A C 1
ATOM 688 O O . PRO A 1 91 ? 2.187 6.894 -10.433 1.00 87.19 91 PRO A O 1
ATOM 691 N N . LYS A 1 92 ? 3.561 5.940 -8.936 1.00 86.88 92 LYS A N 1
ATOM 692 C CA . LYS A 1 92 ? 2.520 5.496 -7.997 1.00 86.88 92 LYS A CA 1
ATOM 693 C C . LYS A 1 92 ? 1.698 6.634 -7.385 1.00 86.88 92 LYS A C 1
ATOM 695 O O . LYS A 1 92 ? 0.491 6.505 -7.228 1.00 86.88 92 LYS A O 1
ATOM 700 N N . LEU A 1 93 ? 2.347 7.754 -7.054 1.00 92.12 93 LEU A N 1
ATOM 701 C CA . LEU A 1 93 ? 1.693 8.923 -6.458 1.00 92.12 93 LEU A CA 1
ATOM 702 C C . LEU A 1 93 ? 0.866 9.662 -7.506 1.00 92.12 93 LEU A C 1
ATOM 704 O O . LEU A 1 93 ? -0.239 10.112 -7.217 1.00 92.12 93 LEU A O 1
ATOM 708 N N . THR A 1 94 ? 1.384 9.746 -8.734 1.00 93.06 94 THR A N 1
ATOM 709 C CA . THR A 1 94 ? 0.630 10.314 -9.856 1.00 93.06 94 THR A CA 1
ATOM 710 C C . THR A 1 94 ? -0.593 9.458 -10.177 1.00 93.06 94 THR A C 1
ATOM 712 O O . THR A 1 94 ? -1.688 10.003 -10.242 1.00 93.06 94 THR A O 1
ATOM 715 N N . ALA A 1 95 ? -0.447 8.132 -10.264 1.00 95.25 95 ALA A N 1
ATOM 716 C CA . ALA A 1 95 ? -1.571 7.229 -10.506 1.00 95.25 95 ALA A CA 1
ATOM 717 C C . ALA A 1 95 ? -2.632 7.290 -9.392 1.00 95.25 95 ALA A C 1
ATOM 719 O O . ALA A 1 95 ? -3.822 7.356 -9.686 1.00 95.25 95 ALA A O 1
ATOM 720 N N . ALA A 1 96 ? -2.214 7.311 -8.120 1.00 95.31 96 ALA A N 1
ATOM 721 C CA . ALA A 1 96 ? -3.136 7.424 -6.988 1.00 95.31 96 ALA A CA 1
ATOM 722 C C . ALA A 1 96 ? -3.910 8.750 -7.015 1.00 95.31 96 ALA A C 1
ATOM 724 O O . ALA A 1 96 ? -5.127 8.753 -6.850 1.00 95.31 96 ALA A O 1
ATOM 725 N N . ARG A 1 97 ? -3.219 9.862 -7.296 1.00 94.88 97 ARG A N 1
ATOM 726 C CA . ARG A 1 97 ? -3.830 11.191 -7.432 1.00 94.88 97 ARG A CA 1
ATOM 727 C C . ARG A 1 97 ? -4.850 11.242 -8.567 1.00 94.88 97 ARG A C 1
ATOM 729 O O . ARG A 1 97 ? -5.933 11.776 -8.372 1.00 94.88 97 ARG A O 1
ATOM 736 N N . GLU A 1 98 ? -4.529 10.683 -9.731 1.00 95.81 98 GLU A N 1
ATOM 737 C CA . GLU A 1 98 ? -5.456 10.629 -10.872 1.00 95.81 98 GLU A CA 1
ATOM 738 C C . GLU A 1 98 ? -6.677 9.746 -10.604 1.00 95.81 98 GLU A C 1
ATOM 740 O O . GLU A 1 98 ? -7.763 10.031 -11.100 1.00 95.81 98 GLU A O 1
ATOM 745 N N . ALA A 1 99 ? -6.509 8.697 -9.800 1.00 96.12 99 ALA A N 1
ATOM 746 C CA . ALA A 1 99 ? -7.594 7.828 -9.365 1.00 96.12 99 ALA A CA 1
ATOM 747 C C . ALA A 1 99 ? -8.384 8.395 -8.165 1.00 96.12 99 ALA A C 1
ATOM 749 O O . ALA A 1 99 ? -9.337 7.761 -7.721 1.00 96.12 99 ALA A O 1
ATOM 750 N N . GLY A 1 100 ? -8.004 9.563 -7.626 1.00 96.75 100 GLY A N 1
ATOM 751 C CA . GLY A 1 100 ? -8.637 10.163 -6.447 1.00 96.75 100 GLY A CA 1
ATOM 752 C C . GLY A 1 100 ? -8.445 9.359 -5.157 1.00 96.75 100 GLY A C 1
ATOM 753 O O . GLY A 1 100 ? -9.237 9.5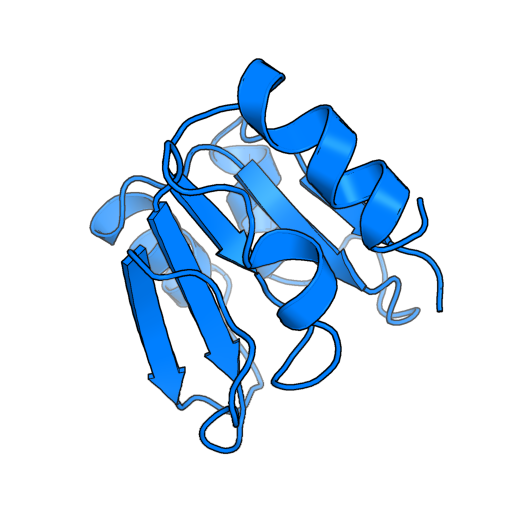03 -4.228 1.00 96.75 100 GLY A O 1
ATOM 754 N N . LEU A 1 101 ? -7.422 8.502 -5.093 1.00 97.56 101 LEU A N 1
ATOM 755 C CA . LEU A 1 101 ? -7.200 7.613 -3.957 1.00 97.56 101 LEU A CA 1
ATOM 756 C C . LEU A 1 101 ? -6.444 8.327 -2.829 1.00 97.56 101 LEU A C 1
ATOM 758 O O . LEU A 1 101 ? -5.422 8.974 -3.095 1.00 97.56 101 LEU A O 1
ATOM 762 N N . PRO A 1 102 ? -6.864 8.165 -1.562 1.00 97.06 102 PRO A N 1
ATOM 763 C CA . PRO A 1 102 ? -6.063 8.584 -0.424 1.00 97.06 102 PRO A CA 1
ATOM 764 C C . PRO A 1 102 ? -4.691 7.898 -0.433 1.00 97.06 102 PRO A C 1
ATOM 766 O O . PRO A 1 102 ? -4.554 6.702 -0.713 1.00 97.06 102 PRO A O 1
ATOM 769 N N . VAL A 1 103 ? -3.662 8.671 -0.077 1.00 95.56 103 VAL A N 1
ATOM 770 C CA . VAL A 1 103 ? -2.287 8.187 0.068 1.00 95.56 103 VAL A CA 1
ATOM 771 C C . VAL A 1 103 ? -1.818 8.419 1.497 1.00 95.56 103 VAL A C 1
ATOM 773 O O . VAL A 1 103 ? -1.750 9.556 1.962 1.00 95.56 103 VAL A O 1
ATOM 776 N N . VAL A 1 104 ? -1.436 7.343 2.181 1.00 95.25 104 VAL A N 1
ATOM 777 C CA . VAL A 1 104 ? -0.807 7.401 3.502 1.00 95.25 104 VAL A CA 1
ATOM 778 C C . VAL A 1 104 ? 0.702 7.294 3.332 1.00 95.25 104 VAL A C 1
ATOM 780 O O . VAL A 1 104 ? 1.239 6.248 2.958 1.00 95.25 104 VAL A O 1
ATOM 783 N N . VAL A 1 105 ? 1.402 8.390 3.618 1.00 92.44 105 VAL A N 1
ATOM 784 C CA . VAL A 1 105 ? 2.866 8.423 3.595 1.00 92.44 105 VAL A CA 1
ATOM 785 C C . VAL A 1 105 ? 3.407 8.084 4.984 1.00 92.44 105 VAL A C 1
ATOM 787 O O . VAL A 1 105 ? 3.163 8.797 5.970 1.00 92.44 105 VAL A O 1
ATOM 790 N N . VAL A 1 106 ? 4.162 6.989 5.068 1.00 90.69 106 VAL A N 1
ATOM 791 C CA . VAL A 1 106 ? 4.872 6.599 6.286 1.00 90.69 106 VAL A CA 1
ATOM 792 C C . VAL A 1 106 ? 6.300 7.129 6.266 1.00 90.69 106 VAL A C 1
ATOM 794 O O . VAL A 1 106 ? 7.007 6.996 5.267 1.00 90.69 106 VAL A O 1
ATOM 797 N N . ARG A 1 107 ? 6.714 7.764 7.364 1.00 83.12 107 ARG A N 1
ATOM 798 C CA . ARG A 1 107 ? 8.089 8.235 7.542 1.00 83.12 107 ARG A CA 1
ATOM 799 C C . ARG A 1 107 ? 8.990 7.034 7.815 1.00 83.12 107 ARG A C 1
ATOM 801 O O . ARG A 1 107 ? 8.509 5.982 8.240 1.00 83.12 107 ARG A O 1
ATOM 808 N N . ARG A 1 108 ? 10.267 7.193 7.487 1.00 66.06 108 ARG A N 1
ATOM 809 C CA . ARG A 1 108 ? 11.281 6.167 7.710 1.00 66.06 108 ARG A CA 1
ATOM 810 C C . ARG A 1 108 ? 11.596 6.006 9.190 1.00 66.06 108 ARG A C 1
ATOM 812 O O . ARG A 1 108 ? 11.524 7.030 9.903 1.00 66.06 108 ARG A O 1
#

Foldseek 3Di:
DALLVVLVCVVVQDAEEEEPAAQPDQASNQPVQSHAYEYEYCDDHDDPHHPHYDYDNDDDPDALVNLLCVCVVRVHREYEYEPPVPDCPRSNNVSCVVVVHHYHYHYD

Secondary structure (DSSP, 8-state):
--HHHHHHHHHHH-SEEEE-S-STTGGGGTT-TT-EEEEEESSPPPSS--SSEEEEE--SPPPHHHHHHHHHHHT-SEEEEE--S--TT-HHHHHHHHTT--EEEEP-

Sequence (108 aa):
ASLQEAAALLPALGRRVFLTTGRLGLAAFAHLDGLWFLVRSVDAPEPPYPARMDVLLDRGPFTLEGERALLRRHRVDVVVTKDSGGAATAPKLTAAREAGLPVVVVRR

Radius of gyration: 12.57 Å; chains: 1; bounding box: 24×28×30 Å